Protein AF-A0A221NYG0-F1 (afdb_monomer_lite)

Structure (mmCIF, N/CA/C/O backbone):
data_AF-A0A221NYG0-F1
#
_entry.id   AF-A0A221NYG0-F1
#
loop_
_atom_site.group_PDB
_atom_site.id
_atom_site.type_symbol
_atom_site.label_atom_id
_atom_site.label_alt_id
_atom_site.label_comp_id
_atom_site.label_asym_id
_atom_site.label_entity_id
_atom_site.label_seq_id
_atom_site.pdbx_PDB_ins_code
_atom_site.Cartn_x
_atom_site.Cartn_y
_atom_site.Cartn_z
_atom_site.occupancy
_atom_site.B_iso_or_equiv
_atom_site.auth_seq_id
_atom_site.auth_comp_id
_atom_site.auth_asym_id
_atom_site.auth_atom_id
_atom_site.pdbx_PDB_model_num
ATOM 1 N N . MET A 1 1 ? -26.968 1.103 31.967 1.00 34.00 1 MET A N 1
ATOM 2 C CA . MET A 1 1 ? -27.820 0.974 30.768 1.00 34.00 1 MET A CA 1
ATOM 3 C C . MET A 1 1 ? -26.895 0.568 29.639 1.00 34.00 1 MET A C 1
ATOM 5 O O . MET A 1 1 ? -25.973 1.321 29.373 1.00 34.00 1 MET A O 1
ATOM 9 N N . ALA A 1 2 ? -27.042 -0.642 29.100 1.00 36.16 2 ALA A N 1
ATOM 10 C CA . ALA A 1 2 ? -26.252 -1.087 27.955 1.00 36.16 2 ALA A CA 1
ATOM 11 C C . ALA A 1 2 ? -26.932 -0.548 26.695 1.00 36.16 2 ALA A C 1
ATOM 13 O O . ALA A 1 2 ? -28.118 -0.799 26.488 1.00 36.16 2 ALA A O 1
ATOM 14 N N . VAL A 1 3 ? -26.212 0.251 25.920 1.00 44.44 3 VAL A N 1
ATOM 15 C CA . VAL A 1 3 ? -26.706 0.820 24.666 1.00 44.44 3 VAL A CA 1
ATOM 16 C C . VAL A 1 3 ? -26.252 -0.110 23.551 1.00 44.44 3 VAL A C 1
ATOM 18 O O . VAL A 1 3 ? -25.056 -0.317 23.384 1.00 44.44 3 VAL A O 1
ATOM 21 N N . HIS A 1 4 ? -27.198 -0.717 22.836 1.00 42.91 4 HIS A N 1
ATOM 22 C CA . HIS A 1 4 ? -26.892 -1.593 21.710 1.00 42.91 4 HIS A CA 1
ATOM 23 C C . HIS A 1 4 ? -26.696 -0.735 20.458 1.00 42.91 4 HIS A C 1
ATOM 25 O O . HIS A 1 4 ? -27.659 -0.181 19.934 1.00 42.91 4 HIS A O 1
ATOM 31 N N . CYS A 1 5 ? -25.459 -0.614 19.984 1.00 46.47 5 CYS A N 1
ATOM 32 C CA . CYS A 1 5 ? -25.176 -0.074 18.658 1.00 46.47 5 CYS A CA 1
ATOM 33 C C . CYS A 1 5 ? -25.155 -1.252 17.676 1.00 46.47 5 CYS A C 1
ATOM 35 O O . CYS A 1 5 ? -24.220 -2.046 17.701 1.00 46.47 5 CYS A O 1
ATOM 37 N N . GLY A 1 6 ? -26.205 -1.413 16.867 1.00 43.75 6 GLY A N 1
ATOM 38 C CA . GLY A 1 6 ? -26.234 -2.433 15.813 1.00 43.75 6 GLY A CA 1
ATOM 39 C C . GLY A 1 6 ? -27.633 -2.948 15.475 1.00 43.75 6 GLY A C 1
ATOM 40 O O . GLY A 1 6 ? -28.363 -3.359 16.373 1.00 43.75 6 GLY A O 1
ATOM 41 N N . GLU A 1 7 ? -27.928 -2.917 14.170 1.00 40.28 7 GLU A N 1
ATOM 42 C CA . GLU A 1 7 ? -29.160 -3.276 13.444 1.00 40.28 7 GLU A CA 1
ATOM 43 C C . GLU A 1 7 ? -30.462 -2.594 13.907 1.00 40.28 7 GLU A C 1
ATOM 45 O O . GLU A 1 7 ? -31.160 -3.053 14.806 1.00 40.28 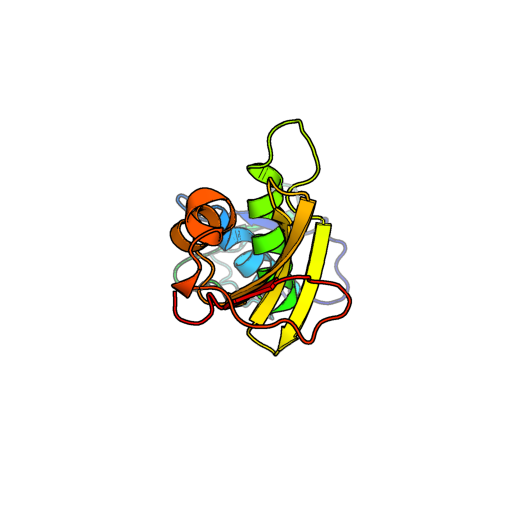7 GLU A O 1
ATOM 50 N N . GLY A 1 8 ? -30.836 -1.515 13.203 1.00 48.97 8 GLY A N 1
ATOM 51 C CA . GLY A 1 8 ? -32.200 -0.964 13.214 1.00 48.97 8 GLY A CA 1
ATOM 52 C C . GLY A 1 8 ? -32.352 0.482 13.691 1.00 48.97 8 GLY A C 1
ATOM 53 O O . GLY A 1 8 ? -33.446 1.025 13.586 1.00 48.97 8 GLY A O 1
ATOM 54 N N . THR A 1 9 ? -31.290 1.122 14.178 1.00 50.00 9 THR A N 1
ATOM 55 C CA . THR A 1 9 ? -31.301 2.545 14.555 1.00 50.00 9 THR A CA 1
ATOM 56 C C . THR A 1 9 ? -30.838 3.398 13.378 1.00 50.00 9 THR A C 1
ATOM 58 O O . THR A 1 9 ? -29.733 3.192 12.868 1.00 50.00 9 THR A O 1
ATOM 61 N N . GLU A 1 10 ? -31.669 4.341 12.929 1.00 48.31 10 GLU A N 1
ATOM 62 C CA . GLU A 1 10 ? -31.243 5.362 11.968 1.00 48.31 10 GLU A CA 1
ATOM 63 C C . GLU A 1 10 ? -30.048 6.125 12.568 1.00 48.31 10 GLU A C 1
ATOM 65 O O . GLU A 1 10 ? -30.015 6.394 13.767 1.00 48.31 10 GLU A O 1
ATOM 70 N N . GLY A 1 11 ? -29.032 6.456 11.763 1.00 51.22 11 GLY A N 1
ATOM 71 C CA . GLY A 1 11 ? -27.755 7.039 12.222 1.00 51.22 11 GLY A CA 1
ATOM 72 C C . GLY A 1 11 ? -27.836 8.431 12.877 1.00 51.22 11 GLY A C 1
ATOM 73 O O . GLY A 1 11 ? -26.823 9.116 12.961 1.00 51.22 11 GLY A O 1
ATOM 74 N N . ILE A 1 12 ? -29.026 8.859 13.300 1.00 55.62 12 ILE A N 1
ATOM 75 C CA . ILE A 1 12 ? -29.367 10.166 13.868 1.00 55.62 12 ILE A CA 1
ATOM 76 C C . ILE A 1 12 ? -29.441 10.099 15.412 1.00 55.62 12 ILE A C 1
ATOM 78 O O . ILE A 1 12 ? -29.401 11.133 16.072 1.00 55.62 12 ILE A O 1
ATOM 82 N N . ASP A 1 13 ? -29.470 8.901 16.008 1.00 64.31 13 ASP A N 1
ATOM 83 C CA . ASP A 1 13 ? -29.650 8.728 17.460 1.00 64.31 13 ASP A CA 1
ATOM 84 C C . ASP A 1 13 ? -28.350 8.859 18.285 1.00 64.31 13 ASP A 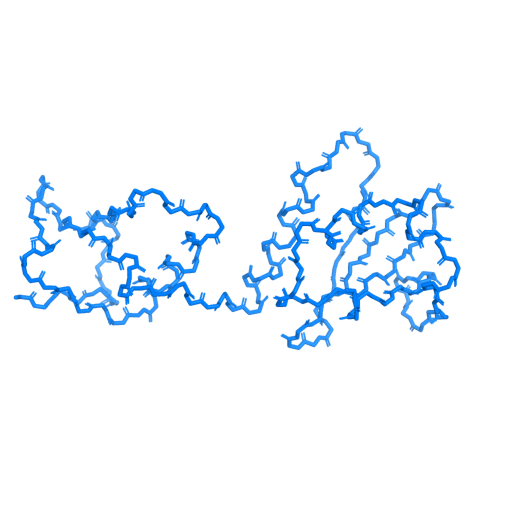C 1
ATOM 86 O O . ASP A 1 13 ? -28.403 8.978 19.514 1.00 64.31 13 ASP A O 1
ATOM 90 N N . PHE A 1 14 ? -27.175 8.847 17.638 1.00 66.38 14 PHE A N 1
ATOM 91 C CA . PHE A 1 14 ? -25.874 8.740 18.312 1.00 66.38 14 PHE A CA 1
ATOM 92 C C . PHE A 1 14 ? -24.863 9.799 17.867 1.00 66.38 14 PHE A C 1
ATOM 94 O O . PHE A 1 14 ? -24.637 10.015 16.678 1.00 66.38 14 PHE A O 1
ATOM 101 N N . LEU A 1 15 ? -24.182 10.398 18.847 1.00 70.00 15 LEU A N 1
ATOM 102 C CA . LEU A 1 15 ? -23.027 11.272 18.642 1.00 70.00 15 LEU A CA 1
ATOM 103 C C . LEU A 1 15 ? -21.790 10.622 19.270 1.00 70.00 15 LEU A C 1
ATOM 105 O O . LEU A 1 15 ? -21.754 10.413 20.482 1.00 70.00 15 LEU A O 1
ATOM 109 N N . TYR A 1 16 ? -20.766 10.341 18.463 1.00 74.38 16 TYR A N 1
ATOM 110 C CA . TYR A 1 16 ? -19.505 9.764 18.934 1.00 74.38 16 TYR A CA 1
ATOM 111 C C . TYR A 1 16 ? -18.423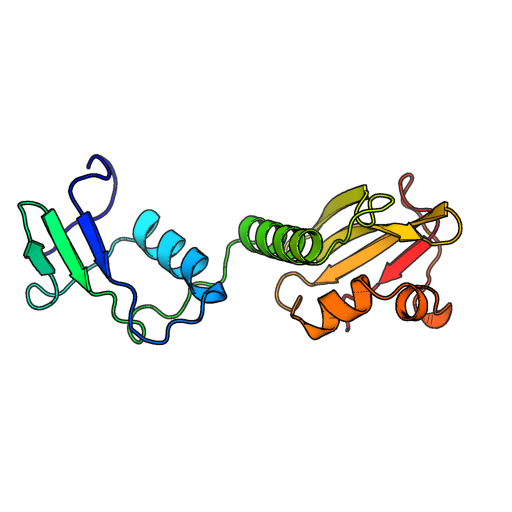 10.843 19.056 1.00 74.38 16 TYR A C 1
ATOM 113 O O . TYR A 1 16 ? -18.095 11.515 18.079 1.00 74.38 16 TYR A O 1
ATOM 121 N N . GLU A 1 17 ? -17.844 10.993 20.247 1.00 76.12 17 GLU A N 1
ATOM 122 C CA . GLU A 1 17 ? -16.686 11.864 20.480 1.00 76.12 17 GLU A CA 1
ATOM 123 C C . GLU A 1 17 ? -15.398 11.041 20.373 1.00 76.12 17 GLU A C 1
ATOM 125 O O . GLU A 1 17 ? -15.177 10.108 21.152 1.00 76.12 17 GLU A O 1
ATOM 130 N N . LEU A 1 18 ? -14.537 11.402 19.415 1.00 75.38 18 LEU A N 1
ATOM 131 C CA . LEU A 1 18 ? -13.190 10.845 19.300 1.00 75.38 18 LEU A CA 1
ATOM 132 C C . LEU A 1 18 ? -12.306 11.374 20.444 1.00 75.38 18 LEU A C 1
ATOM 134 O O . LEU A 1 18 ? -12.367 12.568 20.757 1.00 75.38 18 LEU A O 1
ATOM 138 N N . PRO A 1 19 ? -11.450 10.537 21.055 1.00 72.81 19 PRO A N 1
ATOM 139 C CA . PRO A 1 19 ? -10.558 10.985 22.110 1.00 72.81 19 PRO A CA 1
ATOM 140 C C . PRO A 1 19 ? -9.554 12.012 21.581 1.00 72.81 19 PRO A C 1
ATOM 142 O O . PRO A 1 19 ? -9.030 11.923 20.466 1.00 72.81 19 PRO A O 1
ATOM 145 N N . PHE A 1 20 ? -9.270 13.002 22.423 1.00 63.94 20 PHE A N 1
ATOM 146 C CA . PHE A 1 20 ? -8.312 14.055 22.118 1.00 63.94 20 PHE A CA 1
ATOM 147 C C . PHE A 1 20 ? -6.911 13.464 21.889 1.00 63.94 20 PHE A C 1
ATOM 149 O O . PHE A 1 20 ? -6.418 12.700 22.715 1.00 63.94 20 PHE A O 1
ATOM 156 N N . GLY A 1 21 ? -6.270 13.828 20.773 1.00 65.75 21 GLY A N 1
ATOM 157 C CA . GLY A 1 21 ? -4.950 13.308 20.392 1.00 65.75 21 GLY A CA 1
ATOM 158 C C . GLY A 1 21 ? -4.974 12.018 19.563 1.00 65.75 21 GLY A C 1
ATOM 159 O O . GLY A 1 21 ? -3.912 11.459 19.295 1.00 65.75 21 GLY A O 1
ATOM 160 N N . MET A 1 22 ? -6.151 11.550 19.128 1.00 68.00 22 MET A N 1
ATOM 161 C CA . MET A 1 22 ? -6.244 10.441 18.179 1.00 68.00 22 MET A CA 1
ATOM 162 C C . MET A 1 22 ? -5.537 10.777 16.861 1.00 68.00 22 MET A C 1
ATOM 164 O O . MET A 1 22 ? -5.768 11.823 16.253 1.00 68.00 22 MET A O 1
ATOM 168 N N . VAL A 1 23 ? -4.703 9.848 16.396 1.00 65.38 23 VAL A N 1
ATOM 169 C CA . VAL A 1 23 ? -4.063 9.934 15.081 1.00 65.38 23 VAL A CA 1
ATOM 170 C C . VAL A 1 23 ? -5.132 9.752 13.994 1.00 65.38 23 VAL A C 1
ATOM 172 O O . VAL A 1 23 ? -5.863 8.762 14.060 1.00 65.38 23 VAL A O 1
ATOM 175 N N . PRO A 1 24 ? -5.224 10.625 12.971 1.00 63.84 24 PRO A N 1
ATOM 176 C CA . PRO A 1 24 ? -6.251 10.522 11.927 1.00 63.84 24 PRO A CA 1
ATOM 177 C C . PRO A 1 24 ? -6.327 9.144 11.247 1.00 63.84 24 PRO A C 1
ATOM 179 O O . PRO A 1 24 ? -7.417 8.640 11.000 1.00 63.84 24 PRO A O 1
ATOM 182 N N . ALA A 1 25 ? -5.182 8.485 11.041 1.00 58.22 25 ALA A N 1
ATOM 183 C CA . ALA A 1 25 ? -5.098 7.138 10.469 1.00 58.22 25 ALA A CA 1
ATOM 184 C C . ALA A 1 25 ? -5.789 6.039 11.309 1.00 58.22 25 ALA A C 1
ATOM 186 O O . ALA A 1 25 ? -6.102 4.974 10.788 1.00 58.22 25 ALA A O 1
ATOM 187 N N . ALA A 1 26 ? -6.046 6.274 12.600 1.00 61.91 26 ALA A N 1
ATOM 188 C CA . ALA A 1 26 ? -6.733 5.320 13.473 1.00 61.91 26 ALA A CA 1
ATOM 189 C C . ALA A 1 26 ? -8.269 5.430 13.389 1.00 61.91 26 ALA A C 1
ATOM 191 O O . ALA A 1 26 ? -8.976 4.494 13.771 1.00 61.91 26 ALA A O 1
ATOM 192 N N . VAL A 1 27 ? -8.791 6.552 12.873 1.00 69.50 27 VAL A N 1
ATOM 193 C CA . VAL A 1 27 ? -10.233 6.853 12.819 1.00 69.50 27 VAL A CA 1
ATOM 194 C C . VAL A 1 27 ? -11.023 5.804 12.026 1.00 69.50 27 VAL A C 1
ATOM 196 O O . VAL A 1 27 ? -12.046 5.354 12.543 1.00 69.50 27 VAL A O 1
ATOM 199 N N . PRO A 1 28 ? -10.583 5.334 10.839 1.00 67.00 28 PRO A N 1
ATOM 200 C CA . PRO A 1 28 ? -11.331 4.319 10.096 1.00 67.00 28 PRO A CA 1
ATOM 201 C C . PRO A 1 28 ? -11.449 2.985 10.851 1.00 67.00 28 PRO A C 1
ATOM 203 O O . PRO A 1 28 ? -12.494 2.340 10.794 1.00 67.00 28 PRO A O 1
ATOM 206 N N . GLY A 1 29 ? -10.415 2.588 11.602 1.00 64.62 29 GLY A N 1
ATOM 207 C CA . GLY A 1 29 ? -10.431 1.361 12.408 1.00 64.62 29 GLY A CA 1
ATOM 208 C C . GLY A 1 29 ? -11.397 1.456 13.589 1.00 64.62 29 GLY A C 1
ATOM 209 O O . GLY A 1 29 ? -12.169 0.532 13.840 1.00 64.62 29 GLY A O 1
ATOM 210 N N . VAL A 1 30 ? -11.417 2.607 14.264 1.00 70.44 30 VAL A N 1
ATOM 211 C CA . VAL A 1 30 ? -12.380 2.895 15.337 1.00 70.44 30 VAL A CA 1
ATOM 212 C C . VAL A 1 30 ? -13.805 2.943 14.792 1.00 70.44 30 VAL A C 1
ATOM 214 O O . VAL A 1 30 ? -14.693 2.328 15.374 1.00 70.44 30 VAL A O 1
ATOM 217 N N . LEU A 1 31 ? -14.027 3.593 13.646 1.00 69.62 31 LEU A N 1
ATOM 218 C CA . LEU A 1 31 ? -15.332 3.623 12.986 1.00 69.62 31 LEU A CA 1
ATOM 219 C C . LEU A 1 31 ? -15.810 2.209 12.636 1.00 69.62 31 LEU A C 1
ATOM 221 O O . LEU A 1 31 ? -16.938 1.849 12.962 1.00 69.62 31 LEU A O 1
ATOM 225 N N . ALA A 1 32 ? -14.948 1.382 12.040 1.00 65.31 32 ALA A N 1
ATOM 226 C CA . ALA A 1 32 ? -15.271 -0.010 11.735 1.00 65.31 32 ALA A CA 1
ATOM 227 C C . ALA A 1 32 ? -15.641 -0.805 12.999 1.00 65.31 32 ALA A C 1
ATOM 229 O O . ALA A 1 32 ? -16.550 -1.630 12.961 1.00 65.31 32 ALA A O 1
ATOM 230 N N . GLN A 1 33 ? -14.981 -0.534 14.128 1.00 68.56 33 GLN A N 1
ATOM 231 C CA . GLN A 1 33 ? -15.275 -1.172 15.410 1.00 68.56 33 GLN A CA 1
ATOM 232 C C . GLN A 1 33 ? -16.601 -0.693 16.025 1.00 68.56 33 GLN A C 1
ATOM 234 O O . GLN A 1 33 ? -17.309 -1.495 16.634 1.00 68.56 33 GLN A O 1
ATOM 239 N N . VAL A 1 34 ? -16.958 0.585 15.862 1.00 71.38 34 VAL A N 1
ATOM 240 C CA . VAL A 1 34 ? -18.255 1.134 16.296 1.00 71.38 34 VAL A CA 1
ATOM 241 C C . VAL A 1 34 ? -19.401 0.573 15.452 1.00 71.38 34 VAL A C 1
ATOM 243 O O . VAL A 1 34 ? -20.438 0.218 15.999 1.00 71.38 34 VAL A O 1
ATOM 246 N N . VAL A 1 35 ? -19.214 0.479 14.133 1.00 66.69 35 VAL A N 1
ATOM 247 C CA . VAL A 1 35 ? -20.267 0.064 13.191 1.00 66.69 35 VAL A CA 1
ATOM 248 C C . VAL A 1 35 ? -20.491 -1.451 13.202 1.00 66.69 35 VAL A C 1
ATOM 250 O O . VAL A 1 35 ? -21.632 -1.894 13.119 1.00 66.69 35 VAL A O 1
ATOM 253 N N . ASN A 1 36 ? -19.424 -2.250 13.318 1.00 59.09 36 ASN A N 1
ATOM 254 C CA . ASN A 1 36 ? -19.505 -3.714 13.219 1.00 59.09 36 ASN A CA 1
ATOM 255 C C . ASN A 1 36 ? -19.437 -4.441 14.575 1.00 59.09 36 ASN A C 1
ATOM 257 O O . ASN A 1 36 ? -19.516 -5.669 14.612 1.00 59.09 36 ASN A O 1
ATOM 261 N N . GLY A 1 37 ? -19.223 -3.723 15.681 1.00 54.38 37 GLY A N 1
ATOM 262 C CA . GLY A 1 37 ? -18.979 -4.309 16.999 1.00 54.38 37 GLY A CA 1
ATOM 263 C C . GLY A 1 37 ? -20.110 -4.066 17.994 1.00 54.38 37 GLY A C 1
ATOM 264 O O . GLY A 1 37 ? -20.691 -2.988 18.048 1.00 54.38 37 GLY A O 1
ATOM 265 N N . LEU A 1 38 ? -20.367 -5.057 18.851 1.00 48.16 38 LEU A N 1
ATOM 266 C CA . LEU A 1 38 ? -21.252 -4.909 20.005 1.00 48.16 38 LEU A CA 1
ATOM 267 C C . LEU A 1 38 ? -20.531 -4.064 21.067 1.00 48.16 38 LEU A C 1
ATOM 269 O O . LEU A 1 38 ? -19.638 -4.554 21.759 1.00 48.16 38 LEU A O 1
ATOM 273 N N . GLN A 1 39 ? -20.875 -2.782 21.163 1.00 56.91 39 GLN A N 1
ATOM 274 C CA . GLN A 1 39 ? -20.204 -1.855 22.072 1.00 56.91 39 GLN A CA 1
ATOM 275 C C . GLN A 1 39 ? -20.935 -1.770 23.416 1.00 56.91 39 GLN A C 1
ATOM 277 O O . GLN A 1 39 ? -22.085 -1.345 23.494 1.00 56.91 39 GLN A O 1
ATOM 282 N N . LEU A 1 40 ? -20.265 -2.172 24.497 1.00 51.03 40 LEU A N 1
ATOM 283 C CA . LEU A 1 40 ? -20.778 -2.044 25.862 1.00 51.03 40 LEU A CA 1
ATOM 284 C C . LEU A 1 40 ? -20.173 -0.801 26.514 1.00 51.03 40 LEU A C 1
ATOM 286 O O . LEU A 1 40 ? -19.070 -0.849 27.052 1.00 51.03 40 LEU A O 1
ATOM 290 N N . TYR A 1 41 ? -20.914 0.304 26.492 1.00 56.94 41 TYR A N 1
ATOM 291 C CA . TYR A 1 41 ? -20.526 1.530 27.189 1.00 56.94 41 TYR A CA 1
ATOM 292 C C . TYR A 1 41 ? -21.064 1.547 28.620 1.00 56.94 41 TYR A C 1
ATOM 294 O O . TYR A 1 41 ? -22.204 1.142 28.884 1.00 56.94 41 TYR A O 1
ATOM 302 N N . SER A 1 42 ? -20.257 2.042 29.560 1.00 49.12 42 SER A N 1
ATOM 303 C CA . SER A 1 42 ? -20.746 2.311 30.911 1.00 49.12 42 SER A CA 1
ATOM 304 C C . SER A 1 42 ? -21.767 3.449 30.864 1.00 49.12 42 SER A C 1
ATOM 306 O O . SER A 1 42 ? -21.603 4.423 30.132 1.00 49.12 42 SER A O 1
ATOM 308 N N . SER A 1 43 ? -22.802 3.407 31.708 1.00 53.38 43 SER A N 1
ATOM 309 C CA . SER A 1 43 ? -23.778 4.507 31.804 1.00 53.38 43 SER A CA 1
ATOM 310 C C . SER A 1 43 ? -23.166 5.840 32.247 1.00 53.38 43 SER A C 1
ATOM 312 O O . SER A 1 43 ? -23.816 6.868 32.125 1.00 53.38 43 SER A O 1
ATOM 314 N N . SER A 1 44 ? -21.938 5.839 32.771 1.00 52.69 44 SER A N 1
ATOM 315 C CA . SER A 1 44 ? -21.173 7.056 33.067 1.00 52.69 44 SER A CA 1
ATOM 316 C C . SER A 1 44 ? -20.556 7.715 31.824 1.00 52.69 44 SER A C 1
ATOM 318 O O . SER A 1 44 ? -20.177 8.882 31.888 1.00 52.69 44 SER A O 1
ATOM 320 N N . GLU A 1 45 ? -20.429 6.974 30.721 1.00 54.97 45 GLU A N 1
ATOM 321 C CA . GLU A 1 45 ? -19.801 7.399 29.458 1.00 54.97 45 GLU A CA 1
ATOM 322 C C . GLU A 1 45 ? -20.838 7.801 28.395 1.00 54.97 45 GLU A C 1
ATOM 324 O O . GLU A 1 45 ? -20.482 8.423 27.395 1.00 54.97 45 GLU A O 1
ATOM 329 N N . VAL A 1 46 ? -22.118 7.496 28.641 1.00 59.19 46 VAL A N 1
ATOM 330 C CA . VAL A 1 46 ? -23.249 7.881 27.793 1.00 59.19 46 VAL A CA 1
ATOM 331 C C . VAL A 1 46 ? -23.980 9.058 28.432 1.00 59.19 46 VAL A C 1
ATOM 333 O O . VAL A 1 46 ? -24.538 8.936 29.523 1.00 59.19 46 VAL A O 1
ATOM 336 N N . LYS A 1 47 ? -23.996 10.205 27.754 1.00 64.12 47 LYS A N 1
ATOM 337 C CA . LYS A 1 47 ? -24.810 11.368 28.133 1.00 64.12 47 LYS A CA 1
ATOM 338 C C . LYS A 1 47 ? -25.881 11.606 27.087 1.00 64.12 47 LYS A C 1
ATOM 340 O O . LYS A 1 47 ? -25.661 11.350 25.915 1.00 64.12 47 LYS A O 1
ATOM 345 N N . GLU A 1 48 ? -27.024 12.130 27.491 1.00 60.78 48 GLU A N 1
ATOM 346 C CA . GLU A 1 48 ? -28.018 12.605 26.535 1.00 60.78 48 GLU A CA 1
ATOM 347 C C . GLU A 1 48 ? -27.739 14.080 26.235 1.00 60.78 48 GLU A C 1
ATOM 349 O O . GLU A 1 48 ? -27.672 14.909 27.146 1.00 60.78 48 GLU A O 1
ATOM 354 N N . VAL A 1 49 ? -27.511 14.405 24.964 1.00 64.81 49 VAL A N 1
ATOM 355 C CA . VAL A 1 49 ? -27.260 15.772 24.500 1.00 64.81 49 VAL A CA 1
ATOM 356 C C . VAL A 1 49 ? -28.202 16.031 23.337 1.00 64.81 49 VAL A C 1
ATOM 358 O O . VAL A 1 49 ? -28.104 15.380 22.305 1.00 64.81 49 VAL A O 1
ATOM 361 N N . MET A 1 50 ? -29.124 16.982 23.505 1.00 64.81 50 MET A N 1
ATOM 362 C CA . MET A 1 50 ? -30.101 17.356 22.471 1.00 64.81 50 MET A CA 1
ATOM 363 C C . MET A 1 50 ? -30.963 16.178 21.967 1.00 64.81 50 MET A C 1
ATOM 365 O O . MET A 1 50 ? -31.296 16.124 20.789 1.00 64.81 50 MET A O 1
ATOM 369 N N . GLY A 1 51 ? -31.316 15.234 22.848 1.00 65.88 51 GLY A N 1
ATOM 370 C CA . GLY A 1 51 ? -32.090 14.037 22.488 1.00 65.88 51 GLY A CA 1
ATOM 371 C C . GLY A 1 51 ? -31.283 12.938 21.786 1.00 65.88 51 GLY A C 1
ATOM 372 O O . GLY A 1 51 ? -31.862 11.933 21.395 1.00 65.88 51 GLY A O 1
ATOM 373 N N . MET A 1 52 ? -29.963 13.110 21.641 1.00 63.06 52 MET A N 1
ATOM 374 C CA . MET A 1 52 ? -29.047 12.101 21.102 1.00 63.06 52 MET A CA 1
ATOM 375 C C . MET A 1 52 ? -28.228 11.458 22.221 1.00 63.06 52 MET A C 1
ATOM 377 O O . MET A 1 52 ? -27.831 12.119 23.189 1.00 63.06 52 MET A O 1
ATOM 381 N N . HIS A 1 53 ? -27.902 10.180 22.061 1.00 70.38 53 HIS A N 1
ATOM 382 C CA . HIS A 1 53 ? -26.964 9.480 22.927 1.00 70.38 53 HIS A CA 1
ATOM 383 C C . HIS A 1 53 ? -25.526 9.863 22.550 1.00 70.38 53 HIS A C 1
ATOM 385 O O . HIS A 1 53 ? -24.976 9.425 21.541 1.00 70.38 53 HIS A O 1
ATOM 391 N N . HIS A 1 54 ? -24.912 10.702 23.377 1.00 71.62 54 HIS A N 1
ATOM 392 C CA . HIS A 1 54 ? -23.517 11.099 23.277 1.00 71.62 54 HIS A CA 1
ATOM 393 C C . HIS A 1 54 ? -22.620 10.061 23.952 1.00 71.62 54 HIS A C 1
ATOM 395 O O . HIS A 1 54 ? -22.732 9.834 25.159 1.00 71.62 54 HIS A O 1
ATOM 401 N N . VAL A 1 55 ? -21.722 9.463 23.176 1.00 72.62 55 VAL A N 1
ATOM 402 C CA . VAL A 1 55 ? -20.800 8.417 23.613 1.00 72.62 55 VAL A CA 1
ATOM 403 C C . VAL A 1 55 ? -19.372 8.918 23.457 1.00 72.62 55 VAL A C 1
ATOM 405 O O . VAL A 1 55 ? -18.914 9.194 22.346 1.00 72.62 55 VAL A O 1
ATOM 408 N N . ARG A 1 56 ? -18.648 9.005 24.576 1.00 69.88 56 ARG A N 1
ATOM 409 C CA . ARG A 1 56 ? -17.219 9.320 24.549 1.00 69.88 56 ARG A CA 1
ATOM 410 C C . ARG A 1 56 ? -16.416 8.046 24.344 1.00 69.88 56 ARG A C 1
ATOM 412 O O . ARG A 1 56 ? -16.468 7.149 25.183 1.00 69.88 56 ARG A O 1
ATOM 419 N N . LEU A 1 57 ? -15.682 7.969 23.238 1.00 71.88 57 LEU A N 1
ATOM 420 C CA . LEU A 1 57 ? -14.870 6.798 22.934 1.00 71.88 57 LEU A CA 1
ATOM 421 C C . LEU A 1 57 ? -13.600 6.812 23.790 1.00 71.88 57 LEU A C 1
ATOM 423 O O . LEU A 1 57 ? -12.858 7.795 23.823 1.00 71.88 57 LEU A O 1
ATOM 427 N N . ASP A 1 58 ? -13.359 5.706 24.486 1.00 67.94 58 ASP A N 1
ATOM 428 C CA . ASP A 1 58 ? -12.150 5.497 25.274 1.00 67.94 58 ASP A CA 1
ATOM 429 C C . ASP A 1 58 ? -11.101 4.788 24.409 1.00 67.94 58 ASP A C 1
ATOM 431 O O . ASP A 1 58 ? -11.205 3.591 24.129 1.00 67.94 58 ASP A O 1
ATOM 435 N N . GLY A 1 59 ? -10.094 5.547 23.972 1.00 61.12 59 GLY A N 1
ATOM 436 C CA . GLY A 1 59 ? -9.021 5.041 23.118 1.00 61.12 59 GLY A CA 1
ATOM 437 C C . GLY A 1 59 ? -8.172 3.938 23.761 1.00 61.12 59 GLY A C 1
ATOM 438 O O . GLY A 1 59 ? -7.585 3.147 23.030 1.00 61.12 59 GLY A O 1
ATOM 439 N N . GLU A 1 60 ? -8.125 3.829 25.097 1.00 62.22 60 GLU A N 1
ATOM 440 C CA . GLU A 1 60 ? -7.412 2.730 25.769 1.00 62.22 60 GLU A CA 1
ATOM 441 C C . GLU A 1 60 ? -8.213 1.420 25.743 1.00 62.22 60 GLU A C 1
ATOM 443 O O . GLU A 1 60 ? -7.634 0.334 25.698 1.00 62.22 60 GLU A O 1
ATOM 448 N N . LYS A 1 61 ? -9.550 1.506 25.740 1.00 62.06 61 LYS A N 1
ATOM 449 C CA . LYS A 1 61 ? -10.449 0.337 25.679 1.00 62.06 61 LYS A CA 1
ATOM 450 C C . LYS A 1 61 ? -10.798 -0.082 24.253 1.00 62.06 61 LYS A C 1
ATOM 452 O O . LYS A 1 61 ? -11.282 -1.194 24.047 1.00 62.06 61 LYS A O 1
ATOM 457 N N . MET A 1 62 ? -10.547 0.788 23.279 1.00 61.78 62 MET A N 1
ATOM 458 C CA . MET A 1 62 ? -10.702 0.522 21.852 1.00 61.78 62 MET A CA 1
ATOM 459 C C . MET A 1 62 ? -9.336 0.590 21.169 1.00 61.78 62 MET A C 1
ATOM 461 O O . MET A 1 62 ? -9.050 1.564 20.466 1.00 61.78 62 MET A O 1
ATOM 465 N N . PRO A 1 63 ? -8.470 -0.425 21.370 1.00 57.66 63 PRO A N 1
ATOM 466 C CA . PRO A 1 63 ? -7.268 -0.522 20.564 1.00 57.66 63 PRO A CA 1
ATOM 467 C C . PRO A 1 63 ? -7.700 -0.558 19.093 1.00 57.66 63 PRO A C 1
ATOM 469 O O . PRO A 1 63 ? -8.647 -1.282 18.769 1.00 57.66 63 PRO A O 1
ATOM 472 N N . PRO A 1 64 ? -7.054 0.223 18.209 1.00 57.69 64 PRO A N 1
AT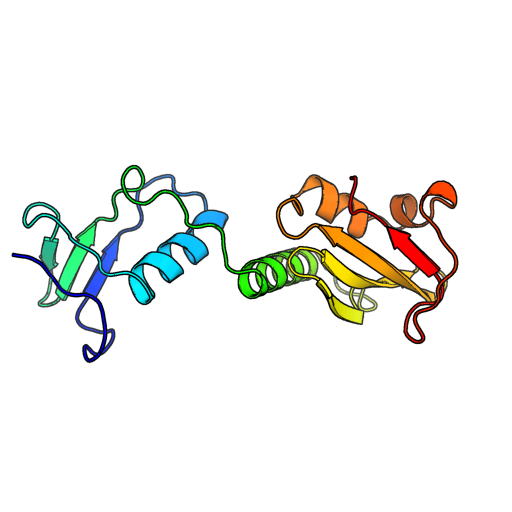OM 473 C CA . PRO A 1 64 ? -7.439 0.279 16.810 1.00 57.69 64 PRO A CA 1
ATOM 474 C C . PRO A 1 64 ? -7.438 -1.138 16.245 1.00 57.69 64 PRO A C 1
ATOM 476 O O . PRO A 1 64 ? -6.410 -1.820 16.231 1.00 57.69 64 PRO A O 1
ATOM 479 N N . VAL A 1 65 ? -8.615 -1.596 15.820 1.00 59.62 65 VAL A N 1
ATOM 480 C CA . VAL A 1 65 ? -8.732 -2.885 15.147 1.00 59.62 65 VAL A CA 1
ATOM 481 C C . VAL A 1 65 ? -7.941 -2.765 13.848 1.00 59.62 65 VAL A C 1
ATOM 483 O O . VAL A 1 65 ? -8.145 -1.789 13.116 1.00 59.62 65 VAL A O 1
ATOM 486 N N . PRO A 1 66 ? -7.034 -3.713 13.547 1.00 60.88 66 PRO A N 1
ATOM 487 C CA . PRO A 1 66 ? -6.374 -3.741 12.256 1.00 60.88 66 PRO A CA 1
ATOM 488 C C . PRO A 1 66 ? -7.439 -3.681 11.168 1.00 60.88 66 PRO A C 1
ATOM 490 O O . PRO A 1 66 ? -8.380 -4.476 11.171 1.00 60.88 66 PRO A O 1
ATOM 493 N N . LEU A 1 67 ? -7.308 -2.716 10.261 1.00 65.19 67 LEU A N 1
ATOM 494 C CA . LEU A 1 67 ? -8.227 -2.587 9.142 1.00 65.19 67 LEU A CA 1
ATOM 495 C C . LEU A 1 67 ? -8.315 -3.922 8.396 1.00 65.19 67 LEU A C 1
ATOM 497 O O . LEU A 1 67 ? -7.306 -4.614 8.234 1.00 65.19 67 LEU A O 1
ATOM 501 N N . GLY A 1 68 ? -9.515 -4.268 7.924 1.00 70.88 68 GLY A N 1
ATOM 502 C CA . GLY A 1 68 ? -9.666 -5.355 6.960 1.00 70.88 68 GLY A CA 1
ATOM 503 C C . GLY A 1 68 ? -8.781 -5.098 5.736 1.00 70.88 68 GLY A C 1
ATOM 504 O O . GLY A 1 68 ? -8.458 -3.953 5.429 1.00 70.88 68 GLY A O 1
ATOM 505 N N . GLN A 1 69 ? -8.378 -6.155 5.035 1.00 73.81 69 GLN A N 1
ATOM 506 C CA . GLN A 1 69 ? -7.416 -6.074 3.922 1.00 73.81 69 GLN A CA 1
ATOM 507 C C . GLN A 1 69 ? -7.840 -5.063 2.849 1.00 73.81 69 GLN A C 1
ATOM 509 O O . GLN A 1 69 ? -7.024 -4.285 2.367 1.00 73.81 69 GLN A O 1
ATOM 514 N N . GLU A 1 70 ? -9.134 -5.024 2.536 1.00 76.94 70 GLU A N 1
ATOM 515 C CA . GLU A 1 70 ? -9.726 -4.071 1.596 1.00 76.94 70 GLU A CA 1
ATOM 516 C C . GLU A 1 70 ? -9.597 -2.626 2.092 1.00 76.94 70 GLU A C 1
ATOM 518 O O . GLU A 1 70 ? -9.213 -1.743 1.333 1.00 76.94 70 GLU A O 1
ATOM 523 N N . ALA A 1 71 ? -9.835 -2.382 3.382 1.00 77.88 71 ALA A N 1
ATOM 524 C CA . ALA A 1 71 ? -9.687 -1.058 3.976 1.00 77.88 71 ALA A CA 1
ATOM 525 C C . ALA A 1 71 ? -8.213 -0.618 4.056 1.00 77.88 71 ALA A C 1
ATOM 527 O O . ALA A 1 71 ? -7.923 0.558 3.852 1.00 77.88 71 ALA A O 1
ATOM 528 N N . GLN A 1 72 ? -7.276 -1.548 4.280 1.00 81.44 72 GLN A N 1
ATOM 529 C CA . GLN A 1 72 ? -5.839 -1.262 4.173 1.00 81.44 72 GLN A CA 1
ATOM 530 C C . GLN A 1 72 ? -5.454 -0.891 2.739 1.00 81.44 72 GLN A C 1
ATOM 532 O O . GLN A 1 72 ? -4.747 0.090 2.534 1.00 81.44 72 GLN A O 1
ATOM 537 N N . ALA A 1 73 ? -5.943 -1.637 1.744 1.00 85.19 73 ALA A N 1
ATOM 538 C CA . ALA A 1 73 ? -5.684 -1.338 0.340 1.00 85.19 73 ALA A CA 1
ATOM 539 C C . ALA A 1 73 ? -6.243 0.035 -0.055 1.00 85.19 73 ALA A C 1
ATOM 541 O O . ALA A 1 73 ? -5.534 0.824 -0.672 1.00 85.19 73 ALA A O 1
ATOM 542 N N . VAL A 1 74 ? -7.474 0.359 0.355 1.00 84.06 74 VAL A N 1
ATOM 543 C CA . VAL A 1 74 ? -8.076 1.682 0.124 1.00 84.06 74 VAL A CA 1
ATOM 544 C C . VAL A 1 74 ? -7.238 2.790 0.757 1.00 84.06 74 VAL A C 1
ATOM 546 O O . VAL A 1 74 ? -7.006 3.806 0.110 1.00 84.06 74 VAL A O 1
ATOM 549 N N . GLU A 1 75 ? -6.749 2.599 1.982 1.00 83.31 75 GLU A N 1
ATOM 550 C CA . GLU A 1 75 ? -5.917 3.600 2.653 1.00 83.31 75 GLU A CA 1
ATOM 551 C C . GLU A 1 75 ? -4.579 3.815 1.931 1.00 83.31 75 GLU A C 1
ATOM 553 O O . GLU A 1 75 ? -4.186 4.958 1.708 1.00 83.31 75 GLU A O 1
ATOM 558 N N . VAL A 1 76 ? -3.919 2.741 1.484 1.00 86.50 76 VAL A N 1
ATOM 559 C CA . VAL A 1 76 ? -2.697 2.827 0.665 1.00 86.50 76 VAL A CA 1
ATOM 560 C C . VAL A 1 76 ? -2.958 3.593 -0.634 1.00 86.50 76 VAL A C 1
ATOM 562 O O . VAL A 1 76 ? -2.214 4.513 -0.971 1.00 86.50 76 VAL A O 1
ATOM 565 N N . LEU A 1 77 ? -4.033 3.256 -1.351 1.00 87.25 77 LEU A N 1
ATOM 566 C CA . LEU A 1 77 ? -4.399 3.917 -2.607 1.00 87.25 77 LEU A CA 1
ATOM 567 C C . LEU A 1 77 ? -4.748 5.396 -2.393 1.00 87.25 77 LEU A C 1
ATOM 569 O O . LEU A 1 77 ? -4.327 6.242 -3.181 1.00 87.25 77 LEU A O 1
ATOM 573 N N . ARG A 1 78 ? -5.467 5.722 -1.311 1.00 84.19 78 ARG A N 1
ATOM 574 C CA . ARG A 1 78 ? -5.786 7.103 -0.920 1.00 84.19 78 ARG A CA 1
ATOM 575 C C . ARG A 1 78 ? -4.510 7.901 -0.673 1.00 84.19 78 ARG A C 1
ATOM 577 O O . ARG A 1 78 ? -4.359 8.983 -1.228 1.00 84.19 78 ARG A O 1
ATOM 584 N N . GLN A 1 79 ? -3.582 7.359 0.112 1.00 84.50 79 GLN A N 1
ATOM 585 C CA . GLN A 1 79 ? -2.323 8.034 0.432 1.00 84.50 79 GLN A CA 1
ATOM 586 C C . GLN A 1 79 ? -1.447 8.251 -0.809 1.00 84.50 79 GLN A C 1
ATOM 588 O O . GLN A 1 79 ? -0.819 9.299 -0.938 1.00 84.50 79 GLN A O 1
ATOM 593 N N . LEU A 1 80 ? -1.438 7.306 -1.755 1.00 82.75 80 LEU A N 1
ATOM 594 C CA . LEU A 1 80 ? -0.750 7.488 -3.036 1.00 82.75 80 LEU A CA 1
ATOM 595 C C . LEU A 1 80 ? -1.402 8.577 -3.897 1.00 82.75 80 LEU A C 1
ATOM 597 O O . LEU A 1 80 ? -0.687 9.347 -4.535 1.00 82.75 80 LEU A O 1
ATOM 601 N N . ALA A 1 81 ? -2.736 8.658 -3.898 1.00 78.62 81 ALA A N 1
ATOM 602 C CA . ALA A 1 81 ? -3.481 9.662 -4.653 1.00 78.62 81 ALA A CA 1
ATOM 603 C C . ALA A 1 81 ? -3.334 11.082 -4.077 1.00 78.62 81 ALA A C 1
ATOM 605 O O . ALA A 1 81 ? -3.309 12.042 -4.837 1.00 78.62 81 ALA A O 1
ATOM 606 N N . GLU A 1 82 ? -3.211 11.231 -2.756 1.00 73.44 82 GLU A N 1
ATOM 607 C CA . GLU A 1 82 ? -3.091 12.544 -2.096 1.00 73.44 82 GLU A CA 1
ATOM 608 C C . GLU A 1 82 ? -1.778 13.273 -2.375 1.00 73.44 82 GLU A C 1
ATOM 610 O O . GLU A 1 82 ? -1.707 14.493 -2.251 1.00 73.44 82 GLU A O 1
ATOM 615 N N . VAL A 1 83 ? -0.734 12.532 -2.729 1.00 65.69 83 VAL A N 1
ATOM 616 C CA . VAL A 1 83 ? 0.610 13.073 -2.971 1.00 65.69 83 VAL A CA 1
ATOM 617 C C . VAL A 1 83 ? 0.853 13.312 -4.466 1.00 65.69 83 VAL A C 1
ATOM 619 O O . VAL A 1 83 ? 1.885 13.855 -4.854 1.00 65.69 83 VAL A O 1
ATOM 622 N N . TYR A 1 84 ? -0.088 12.917 -5.322 1.00 64.31 84 TYR A N 1
ATOM 623 C CA . TYR A 1 84 ? 0.036 13.080 -6.759 1.00 64.31 84 TYR A CA 1
ATOM 624 C C . TYR A 1 84 ? -0.186 14.546 -7.174 1.00 64.31 84 TYR A C 1
ATOM 626 O O . TYR A 1 84 ? -1.262 15.102 -6.959 1.00 64.31 84 TYR A O 1
ATOM 634 N N . ASP A 1 85 ? 0.841 15.159 -7.768 1.00 60.75 85 ASP A N 1
ATOM 635 C CA . ASP A 1 85 ? 0.794 16.510 -8.345 1.00 60.75 85 ASP A CA 1
ATOM 636 C C . ASP A 1 85 ? 0.354 16.458 -9.822 1.00 60.75 85 ASP A C 1
ATOM 638 O O . ASP A 1 85 ? 0.502 15.432 -10.491 1.00 60.75 85 ASP A O 1
ATOM 642 N N . GLU A 1 86 ? -0.219 17.548 -10.336 1.00 54.78 86 GLU A N 1
ATOM 643 C CA . GLU A 1 86 ? -0.849 17.607 -11.663 1.00 54.78 86 GLU A CA 1
ATOM 644 C C . GLU A 1 86 ? 0.136 17.210 -12.796 1.00 54.78 86 GLU A C 1
ATOM 646 O O . GLU A 1 86 ? 1.117 17.901 -13.069 1.00 54.78 86 GLU A O 1
ATOM 651 N N . GLY A 1 87 ? -0.136 16.084 -13.481 1.00 65.31 87 GLY A N 1
ATOM 652 C CA . GLY A 1 87 ? 0.728 15.478 -14.514 1.00 65.31 87 GLY A CA 1
ATOM 653 C C . GLY A 1 87 ? 0.123 14.241 -15.215 1.00 65.31 87 GLY A C 1
ATOM 654 O O . GLY A 1 87 ? -1.103 14.092 -15.251 1.00 65.31 87 GLY A O 1
ATOM 655 N N . GLU A 1 88 ? 0.962 13.335 -15.752 1.00 61.88 88 GLU A N 1
ATOM 656 C CA . GLU A 1 88 ? 0.547 11.994 -16.234 1.00 61.88 88 GLU A CA 1
ATOM 657 C C . GLU A 1 88 ? 0.319 11.012 -15.070 1.00 61.88 88 GLU A C 1
ATOM 659 O O . GLU A 1 88 ? 1.190 10.918 -14.201 1.00 61.88 88 GLU A O 1
ATOM 664 N N . PRO A 1 89 ? -0.809 10.267 -15.044 1.00 67.06 89 PRO A N 1
ATOM 665 C CA . PRO A 1 89 ? -1.225 9.488 -13.879 1.00 67.06 89 PRO A CA 1
ATOM 666 C C . PRO A 1 89 ? -0.133 8.507 -13.450 1.00 67.06 89 PRO A C 1
ATOM 668 O O . PRO A 1 89 ? 0.162 7.541 -14.150 1.00 67.06 89 PRO A O 1
ATOM 671 N N . PHE A 1 90 ? 0.447 8.765 -12.275 1.00 83.62 90 PHE A N 1
ATOM 672 C CA . PHE A 1 90 ? 1.487 7.932 -11.672 1.00 83.62 90 PHE A CA 1
ATOM 673 C C . PHE A 1 90 ? 0.960 6.519 -11.408 1.00 83.62 90 PHE A C 1
ATOM 675 O O . PHE A 1 90 ? 1.592 5.537 -11.784 1.00 83.62 90 PHE A O 1
ATOM 682 N N . LEU A 1 91 ? -0.221 6.426 -10.793 1.00 87.94 91 LEU A N 1
ATOM 683 C CA . LEU A 1 91 ? -0.897 5.169 -10.501 1.00 87.94 91 LEU A CA 1
ATOM 684 C C . LEU A 1 91 ? -1.905 4.856 -11.614 1.00 87.94 91 LEU A C 1
ATOM 686 O O . LEU A 1 91 ? -2.902 5.558 -11.773 1.00 87.94 91 LEU A O 1
ATOM 690 N N . LEU A 1 92 ? -1.655 3.780 -12.356 1.00 89.06 92 LEU A N 1
ATOM 691 C CA . LEU A 1 92 ? -2.489 3.311 -13.466 1.00 89.06 92 LEU A CA 1
ATOM 692 C C . LEU A 1 92 ? -3.567 2.321 -13.008 1.00 89.06 92 LEU A C 1
ATOM 694 O O . LEU A 1 92 ? -4.626 2.213 -13.624 1.00 89.06 92 LEU A O 1
ATOM 698 N N . GLY A 1 93 ? -3.308 1.591 -11.924 1.00 90.94 93 GLY A N 1
ATOM 699 C CA . GLY A 1 93 ? -4.237 0.610 -11.377 1.00 90.94 93 GLY A CA 1
ATOM 700 C C . GLY A 1 93 ? -3.633 -0.199 -10.237 1.00 90.94 93 GLY A C 1
ATOM 701 O O . GLY A 1 93 ? -2.510 0.052 -9.800 1.00 90.94 93 GLY A O 1
ATOM 702 N N . PHE A 1 94 ? -4.373 -1.198 -9.762 1.00 93.94 94 PHE A N 1
ATOM 703 C CA . PHE A 1 94 ? -3.911 -2.103 -8.715 1.00 93.94 94 PHE A CA 1
ATOM 704 C C . PHE A 1 94 ? -4.537 -3.496 -8.839 1.00 93.94 94 PHE A C 1
ATOM 706 O O . PHE A 1 94 ? -5.599 -3.664 -9.437 1.00 93.94 94 PHE A O 1
ATOM 713 N N . LEU A 1 95 ? -3.889 -4.492 -8.236 1.00 92.69 95 LEU A N 1
ATOM 714 C CA . LEU A 1 95 ? -4.365 -5.869 -8.145 1.00 92.69 95 LEU A CA 1
ATOM 715 C C . LEU A 1 95 ? -4.120 -6.421 -6.737 1.00 92.69 95 LEU A C 1
ATOM 717 O O . LEU A 1 95 ? -2.990 -6.466 -6.251 1.00 92.69 95 LEU A O 1
ATOM 721 N N . MET A 1 96 ? -5.180 -6.905 -6.091 1.00 91.19 96 MET A N 1
ATOM 722 C CA . MET A 1 96 ? -5.067 -7.679 -4.853 1.00 91.19 96 MET A CA 1
ATOM 723 C C . MET A 1 96 ? -4.492 -9.062 -5.177 1.00 91.19 96 MET A C 1
ATOM 725 O O . MET A 1 96 ? -5.185 -9.910 -5.737 1.00 91.19 96 MET A O 1
ATOM 729 N N . ARG A 1 97 ? -3.215 -9.295 -4.850 1.00 86.62 97 ARG A N 1
ATOM 730 C CA . ARG A 1 97 ? -2.521 -10.555 -5.169 1.00 86.62 97 ARG A CA 1
ATOM 731 C C . ARG A 1 97 ? -2.735 -11.644 -4.130 1.00 86.62 97 ARG A C 1
ATOM 733 O O . ARG A 1 97 ? -2.776 -12.825 -4.465 1.00 86.62 97 ARG A O 1
ATOM 740 N N . SER A 1 98 ? -2.790 -11.258 -2.863 1.00 82.12 98 SER A N 1
ATOM 741 C CA . SER A 1 98 ? -2.965 -12.167 -1.735 1.00 82.12 98 SER A CA 1
ATOM 742 C C . SER A 1 98 ? -3.592 -11.419 -0.560 1.00 82.12 98 SER A C 1
ATOM 744 O O . SER A 1 98 ? -3.789 -10.206 -0.616 1.00 82.12 98 SER A O 1
ATOM 746 N N . ALA A 1 99 ? -3.833 -12.138 0.535 1.00 74.62 99 ALA A N 1
ATOM 747 C CA . ALA A 1 99 ? -4.337 -11.579 1.785 1.00 74.62 99 ALA A CA 1
ATOM 748 C C . ALA A 1 99 ? -3.479 -10.436 2.374 1.00 74.62 99 ALA A C 1
ATOM 750 O O . ALA A 1 99 ? -3.937 -9.711 3.252 1.00 74.62 99 ALA A O 1
ATOM 751 N N . SER A 1 100 ? -2.228 -10.275 1.938 1.00 85.12 100 SER A N 1
ATOM 752 C CA . SER A 1 100 ? -1.298 -9.295 2.507 1.00 85.12 100 SER A CA 1
ATOM 753 C C . SER A 1 100 ? -0.486 -8.530 1.467 1.00 85.12 100 SER A C 1
ATOM 755 O O . SER A 1 100 ? 0.420 -7.795 1.852 1.00 85.12 100 SER A O 1
ATOM 757 N N . THR A 1 101 ? -0.771 -8.699 0.175 1.00 91.62 101 THR A N 1
ATOM 758 C CA . THR A 1 101 ? 0.038 -8.124 -0.906 1.00 91.62 101 THR A CA 1
ATOM 759 C C . THR A 1 101 ? -0.847 -7.433 -1.931 1.00 91.62 101 THR A C 1
ATOM 761 O O . THR A 1 101 ? -1.733 -8.056 -2.522 1.00 91.62 101 THR A O 1
ATOM 764 N N . LEU A 1 102 ? -0.551 -6.159 -2.167 1.00 94.12 102 LEU A N 1
ATOM 765 C CA . LEU A 1 102 ? -1.161 -5.331 -3.197 1.00 94.12 102 LEU A CA 1
ATOM 766 C C . LEU A 1 102 ? -0.129 -5.094 -4.299 1.00 94.12 102 LEU A C 1
ATOM 768 O O . LEU A 1 102 ? 0.979 -4.657 -4.008 1.00 94.12 102 LEU A O 1
ATOM 772 N N . ARG A 1 103 ? -0.484 -5.376 -5.551 1.00 95.19 103 ARG A N 1
ATOM 773 C CA . ARG A 1 103 ? 0.290 -4.941 -6.714 1.00 95.19 103 ARG A CA 1
ATOM 774 C C . ARG A 1 103 ? -0.222 -3.585 -7.162 1.00 95.19 103 ARG A C 1
ATOM 776 O O . ARG A 1 103 ? -1.423 -3.430 -7.366 1.00 95.19 103 ARG A O 1
ATOM 783 N N . LEU A 1 104 ? 0.677 -2.632 -7.333 1.00 94.25 104 LEU A N 1
ATOM 784 C CA . LEU A 1 104 ? 0.413 -1.309 -7.882 1.00 94.25 104 LEU A CA 1
ATOM 785 C C . LEU A 1 104 ? 0.972 -1.263 -9.301 1.00 94.25 104 LEU A C 1
ATOM 787 O O . LEU A 1 104 ? 2.122 -1.636 -9.511 1.00 94.25 104 LEU A O 1
ATOM 791 N N . TYR A 1 105 ? 0.174 -0.816 -10.263 1.00 93.50 105 TYR A N 1
ATOM 792 C CA . TYR A 1 105 ? 0.636 -0.570 -11.626 1.00 93.50 105 TYR A CA 1
ATOM 793 C C . TYR A 1 105 ? 0.987 0.902 -11.749 1.00 93.50 105 TYR A C 1
ATOM 795 O O . TYR A 1 105 ? 0.115 1.761 -11.603 1.00 93.50 105 TYR A O 1
ATOM 803 N N . ILE A 1 106 ? 2.265 1.183 -11.965 1.00 91.44 106 ILE A N 1
ATOM 804 C CA . ILE A 1 106 ? 2.827 2.528 -11.928 1.00 91.44 106 ILE A CA 1
ATOM 805 C C . ILE A 1 106 ? 3.473 2.841 -13.270 1.00 91.44 106 ILE A C 1
ATOM 807 O O . ILE A 1 106 ? 4.144 1.991 -13.852 1.00 91.44 106 ILE A O 1
ATOM 811 N N . ASN A 1 107 ? 3.263 4.060 -13.756 1.00 88.44 107 ASN A N 1
ATOM 812 C CA . ASN A 1 107 ? 3.900 4.530 -14.978 1.00 88.44 107 ASN A CA 1
ATOM 813 C C . ASN A 1 107 ? 5.366 4.890 -14.698 1.00 88.44 107 ASN A C 1
ATOM 815 O O . ASN A 1 107 ? 5.650 5.691 -13.801 1.00 88.44 107 ASN A O 1
ATOM 819 N N . SER A 1 108 ? 6.296 4.315 -15.459 1.00 84.44 108 SER A N 1
ATOM 820 C CA . SER A 1 108 ? 7.699 4.714 -15.414 1.00 84.44 108 SER A CA 1
ATOM 821 C C . SER A 1 108 ? 7.924 6.007 -16.211 1.00 84.44 108 SER A C 1
ATOM 823 O O . SER A 1 108 ? 7.166 6.313 -17.138 1.00 84.44 108 SER A O 1
ATOM 825 N N . PRO A 1 109 ? 9.001 6.764 -15.930 1.00 78.94 109 PRO A N 1
ATOM 826 C CA . PRO A 1 109 ? 9.393 7.898 -16.770 1.00 78.94 109 PRO A CA 1
ATOM 827 C C . PRO A 1 109 ? 9.656 7.516 -18.238 1.00 78.94 109 PRO A C 1
ATOM 829 O O . PRO A 1 109 ? 9.556 8.366 -19.123 1.00 78.94 109 PRO A O 1
ATOM 832 N N . GLU A 1 110 ? 9.982 6.246 -18.500 1.00 80.25 110 GLU A N 1
ATOM 833 C CA . GLU A 1 110 ? 10.276 5.705 -19.831 1.00 80.25 110 GLU A CA 1
ATOM 834 C C . GLU A 1 110 ? 9.037 5.136 -20.548 1.00 80.25 110 GLU A C 1
ATOM 836 O O . GLU A 1 110 ? 9.156 4.629 -21.662 1.00 80.25 110 GLU A O 1
ATOM 841 N N . ARG A 1 111 ? 7.837 5.299 -19.965 1.00 77.12 111 ARG A N 1
ATOM 842 C CA . ARG A 1 111 ? 6.548 4.782 -20.473 1.00 77.12 111 ARG A CA 1
ATOM 843 C C . ARG A 1 111 ? 6.430 3.258 -20.471 1.00 77.12 111 ARG A C 1
ATOM 845 O O . ARG A 1 111 ? 5.667 2.697 -21.256 1.00 77.12 111 ARG A O 1
ATOM 852 N N . GLU A 1 112 ? 7.163 2.610 -19.580 1.00 86.62 112 GLU A N 1
ATOM 853 C CA . GLU A 1 112 ? 6.937 1.217 -19.205 1.00 86.62 112 GLU A CA 1
ATOM 854 C C . GLU A 1 112 ? 5.978 1.162 -18.013 1.00 86.62 112 GLU A C 1
ATOM 856 O O . GLU A 1 112 ? 5.933 2.077 -17.186 1.00 86.62 112 GLU A O 1
ATOM 861 N N . VAL A 1 113 ? 5.223 0.076 -17.889 1.00 91.81 113 VAL A N 1
ATOM 862 C CA . VAL A 1 113 ? 4.379 -0.168 -16.722 1.00 91.81 113 VAL A CA 1
ATOM 863 C C . VAL A 1 113 ? 5.131 -1.032 -15.719 1.00 91.81 113 VAL A C 1
ATOM 865 O O . VAL A 1 113 ? 5.446 -2.195 -15.976 1.00 91.81 113 VAL A O 1
ATOM 868 N N . TRP A 1 114 ? 5.379 -0.481 -14.536 1.00 93.88 114 TRP A N 1
ATOM 869 C CA . TRP A 1 114 ? 5.975 -1.202 -13.419 1.00 93.88 114 TRP A CA 1
ATOM 870 C C . TRP A 1 114 ? 4.890 -1.786 -12.513 1.00 93.88 114 TRP A C 1
ATOM 872 O O . TRP A 1 114 ? 4.042 -1.065 -11.989 1.00 93.88 114 TRP A O 1
ATOM 882 N N . GLY A 1 115 ? 4.928 -3.101 -12.301 1.00 95.25 115 GLY A N 1
ATOM 883 C CA . GLY A 1 115 ? 4.103 -3.802 -11.321 1.00 95.25 115 GLY A CA 1
ATOM 884 C C . GLY A 1 115 ? 4.829 -3.907 -9.983 1.00 95.25 115 GLY A C 1
ATOM 885 O O . GLY A 1 115 ? 5.693 -4.766 -9.814 1.00 95.25 115 GLY A O 1
ATOM 886 N N . VAL A 1 116 ? 4.474 -3.055 -9.025 1.00 95.12 116 VAL A N 1
ATOM 887 C CA . VAL A 1 116 ? 5.131 -2.947 -7.716 1.00 95.12 116 VAL A CA 1
ATOM 888 C C . VAL A 1 116 ? 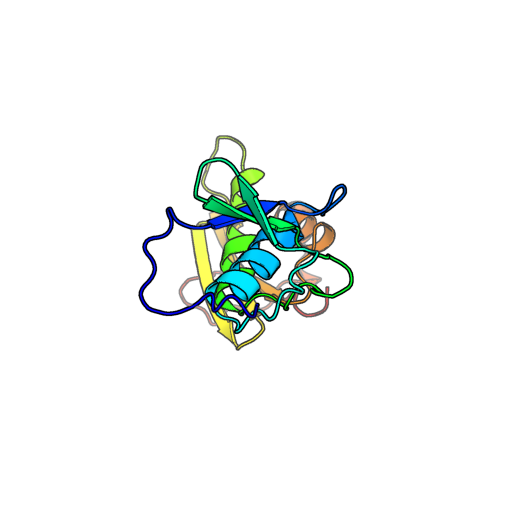4.318 -3.675 -6.648 1.00 95.12 116 VAL A C 1
ATOM 890 O O . VAL A 1 116 ? 3.207 -3.266 -6.321 1.00 95.12 116 VAL A O 1
ATOM 893 N N . ASP A 1 117 ? 4.862 -4.750 -6.084 1.00 94.56 117 ASP A N 1
ATOM 894 C CA . ASP A 1 117 ? 4.221 -5.508 -5.007 1.00 94.56 117 ASP A CA 1
ATOM 895 C C . ASP A 1 117 ? 4.566 -4.906 -3.638 1.00 94.56 117 ASP A C 1
ATOM 897 O O . ASP A 1 117 ? 5.732 -4.876 -3.247 1.00 94.56 117 ASP A O 1
ATOM 901 N N . VAL A 1 118 ? 3.550 -4.472 -2.886 1.00 93.88 118 VAL A N 1
ATOM 902 C CA . VAL A 1 118 ? 3.690 -3.899 -1.539 1.00 93.88 118 VAL A CA 1
ATOM 903 C C . VAL A 1 118 ? 2.953 -4.728 -0.473 1.00 93.88 118 VAL A C 1
ATOM 905 O O . VAL A 1 118 ? 1.861 -5.253 -0.729 1.00 93.88 118 VAL A O 1
ATOM 908 N N . PRO A 1 119 ? 3.515 -4.868 0.743 1.00 92.00 119 PRO A N 1
ATOM 909 C CA . PRO A 1 119 ? 2.885 -5.567 1.855 1.00 92.00 119 PRO A CA 1
ATOM 910 C C . PRO A 1 119 ? 1.868 -4.664 2.571 1.00 92.00 119 PRO A C 1
ATOM 912 O O . PRO A 1 119 ? 2.256 -3.720 3.260 1.00 92.00 119 PRO A O 1
ATOM 915 N N . LEU A 1 120 ? 0.570 -4.972 2.493 1.00 84.62 120 LEU A N 1
ATOM 916 C CA . LEU A 1 120 ? -0.499 -4.154 3.099 1.00 84.62 120 LEU A CA 1
ATOM 917 C C . LEU A 1 120 ? -0.280 -3.852 4.599 1.00 84.62 120 LEU A C 1
ATOM 919 O O . LEU A 1 120 ? -0.322 -2.678 4.966 1.00 84.62 120 LEU A O 1
ATOM 923 N N . PRO A 1 121 ? 0.068 -4.829 5.467 1.00 77.81 121 PRO A N 1
ATOM 924 C CA . PRO A 1 121 ? 0.232 -4.562 6.900 1.00 77.81 121 PRO A CA 1
ATOM 925 C C . PRO A 1 121 ? 1.444 -3.685 7.242 1.00 77.81 121 PRO A C 1
ATOM 927 O O . PRO A 1 121 ? 1.549 -3.201 8.367 1.00 77.81 121 PRO A O 1
ATOM 930 N N . ARG A 1 122 ? 2.392 -3.533 6.307 1.00 79.81 122 ARG A N 1
ATOM 931 C CA . ARG A 1 122 ? 3.656 -2.803 6.498 1.00 79.81 122 ARG A CA 1
ATOM 932 C C . ARG A 1 122 ? 3.807 -1.609 5.556 1.00 79.81 122 ARG A C 1
ATOM 934 O O . ARG A 1 122 ? 4.865 -0.984 5.544 1.00 79.81 122 ARG A O 1
ATOM 941 N N . THR A 1 123 ? 2.773 -1.266 4.786 1.00 83.06 123 THR A N 1
ATOM 942 C CA . THR A 1 123 ? 2.822 -0.119 3.873 1.00 83.06 123 THR A CA 1
ATOM 943 C C . THR A 1 123 ? 2.688 1.173 4.672 1.00 83.06 123 THR A C 1
ATOM 945 O O . THR A 1 123 ? 1.602 1.712 4.858 1.00 83.06 123 THR A O 1
ATOM 948 N N . GLY A 1 124 ? 3.818 1.626 5.213 1.00 82.56 124 GLY A N 1
ATOM 949 C CA . GLY A 1 124 ? 3.947 2.891 5.926 1.00 82.56 124 GLY A CA 1
ATOM 950 C C . GLY A 1 124 ? 4.527 4.010 5.053 1.00 82.56 124 GLY A C 1
ATOM 951 O O . GLY A 1 124 ? 4.894 3.778 3.898 1.00 82.56 124 GLY A O 1
ATOM 952 N N . PRO A 1 125 ? 4.701 5.218 5.621 1.00 82.38 125 PRO A N 1
ATOM 953 C CA . PRO A 1 125 ? 5.169 6.400 4.888 1.00 82.38 125 PRO A CA 1
ATOM 954 C C . PRO A 1 125 ? 6.489 6.197 4.133 1.00 82.38 125 PRO A C 1
ATOM 956 O O . PRO A 1 125 ? 6.649 6.687 3.020 1.00 82.38 125 PRO A O 1
ATOM 959 N N . SER A 1 126 ? 7.435 5.447 4.709 1.00 86.56 126 SER A N 1
ATOM 960 C CA . SER A 1 126 ? 8.735 5.177 4.082 1.00 86.56 126 SER A CA 1
ATOM 961 C C . SER A 1 126 ? 8.626 4.320 2.824 1.00 86.56 126 SER A C 1
ATOM 963 O O . SER A 1 126 ? 9.364 4.556 1.872 1.00 86.56 126 SER A O 1
ATOM 965 N N . LEU A 1 127 ? 7.731 3.332 2.816 1.00 89.94 127 LEU A N 1
ATOM 966 C CA . LEU A 1 127 ? 7.502 2.479 1.652 1.00 89.94 127 LEU A CA 1
ATOM 967 C C . LEU A 1 127 ? 6.704 3.231 0.583 1.00 89.94 127 LEU A C 1
ATOM 969 O O . LEU A 1 127 ? 7.032 3.154 -0.594 1.00 89.94 127 LEU A O 1
ATOM 973 N N . LEU A 1 128 ? 5.720 4.034 0.987 1.00 88.19 128 LEU A N 1
ATOM 974 C CA . LEU A 1 128 ? 4.986 4.902 0.064 1.00 88.19 128 LEU A CA 1
ATOM 975 C C . LEU A 1 128 ? 5.915 5.898 -0.639 1.00 88.19 128 LEU A C 1
ATOM 977 O O . LEU A 1 128 ? 5.847 6.036 -1.856 1.00 88.19 128 LEU A O 1
ATOM 981 N N . GLY A 1 129 ? 6.848 6.509 0.095 1.00 87.06 129 GLY A N 1
ATOM 982 C CA . GLY A 1 129 ? 7.863 7.382 -0.497 1.00 87.06 129 GLY A CA 1
ATOM 983 C C . GLY A 1 129 ? 8.797 6.658 -1.473 1.00 87.06 129 GLY A C 1
ATOM 984 O O . GLY A 1 129 ? 9.197 7.239 -2.479 1.00 87.06 129 GLY A O 1
ATOM 985 N N . ALA A 1 130 ? 9.119 5.385 -1.219 1.00 89.56 130 ALA A N 1
ATOM 986 C CA . ALA A 1 130 ? 9.902 4.565 -2.145 1.00 89.56 130 ALA A CA 1
ATOM 987 C C . ALA A 1 130 ? 9.123 4.237 -3.427 1.00 89.56 130 ALA A C 1
ATOM 989 O O . ALA A 1 130 ? 9.661 4.382 -4.521 1.00 89.56 130 ALA A O 1
ATOM 990 N N . VAL A 1 131 ? 7.846 3.870 -3.292 1.00 90.62 131 VAL A N 1
ATOM 991 C CA . VAL A 1 131 ? 6.924 3.640 -4.415 1.00 90.62 131 VAL A CA 1
ATOM 992 C C . VAL A 1 131 ? 6.798 4.897 -5.283 1.00 90.62 131 VAL A C 1
ATOM 994 O O . VAL A 1 131 ? 6.785 4.808 -6.503 1.00 90.62 131 VAL A O 1
ATOM 997 N N . GLN A 1 132 ? 6.773 6.079 -4.674 1.00 86.69 132 GLN A N 1
ATOM 998 C CA . GLN A 1 132 ? 6.646 7.364 -5.369 1.00 86.69 132 GLN A CA 1
ATOM 999 C C . GLN A 1 132 ? 7.955 7.910 -5.945 1.00 86.69 132 GLN A C 1
ATOM 1001 O O . GLN A 1 132 ? 7.957 8.997 -6.517 1.00 86.69 132 GLN A O 1
ATOM 1006 N N . SER A 1 133 ? 9.073 7.201 -5.789 1.00 88.00 133 SER A N 1
ATOM 1007 C CA . SER A 1 133 ? 10.383 7.653 -6.247 1.00 88.00 133 SER A CA 1
ATOM 1008 C C . SER A 1 133 ? 10.797 6.884 -7.501 1.00 88.00 133 SER A C 1
ATOM 1010 O O . SER A 1 133 ? 11.288 5.757 -7.382 1.00 88.00 133 SER A O 1
ATOM 1012 N N . PRO A 1 134 ? 10.686 7.481 -8.707 1.00 84.50 134 PRO A N 1
ATOM 1013 C CA . PRO A 1 134 ? 11.140 6.830 -9.928 1.00 84.50 134 PRO A CA 1
ATOM 1014 C C . PRO A 1 134 ? 12.603 6.404 -9.846 1.00 84.50 134 PRO A C 1
ATOM 1016 O O . PRO A 1 134 ? 12.925 5.295 -10.230 1.00 84.50 134 PRO A O 1
ATOM 1019 N N . GLY A 1 135 ? 13.479 7.227 -9.259 1.00 86.75 135 GLY A N 1
ATOM 1020 C CA . GLY A 1 135 ? 14.895 6.881 -9.109 1.00 86.75 135 GLY A CA 1
ATOM 1021 C C . GLY A 1 135 ? 15.163 5.722 -8.142 1.00 86.75 135 GLY A C 1
ATOM 1022 O O . GLY A 1 135 ? 16.185 5.056 -8.266 1.00 86.75 135 GLY A O 1
ATOM 1023 N N . TYR A 1 136 ? 14.269 5.469 -7.178 1.00 90.56 136 TYR A N 1
ATOM 1024 C CA . TYR A 1 136 ? 14.360 4.269 -6.344 1.00 90.56 136 TYR A CA 1
ATOM 1025 C C . TYR A 1 136 ? 13.868 3.039 -7.109 1.00 90.56 136 TYR A C 1
ATOM 1027 O O . TYR A 1 136 ? 14.553 2.018 -7.125 1.00 90.56 136 TYR A O 1
ATOM 1035 N N . LEU A 1 137 ? 12.705 3.151 -7.758 1.00 90.69 137 LEU A N 1
ATOM 1036 C CA . LEU A 1 137 ? 12.097 2.059 -8.515 1.00 90.69 137 LEU A CA 1
ATOM 1037 C C . LEU A 1 137 ? 12.899 1.667 -9.759 1.00 90.69 137 LEU A C 1
ATOM 1039 O O . LEU A 1 137 ? 12.890 0.498 -10.114 1.00 90.69 137 LEU A O 1
ATOM 1043 N N . ASP A 1 138 ? 13.642 2.589 -10.368 1.00 89.81 138 ASP A N 1
ATOM 1044 C CA . ASP A 1 138 ? 14.510 2.340 -11.527 1.00 89.81 138 ASP A CA 1
ATOM 1045 C C . ASP A 1 138 ? 15.765 1.515 -11.183 1.00 89.81 138 ASP A C 1
ATOM 1047 O O . ASP A 1 138 ? 16.565 1.168 -12.046 1.00 89.81 138 ASP A O 1
ATOM 1051 N N . ASN A 1 139 ? 15.972 1.173 -9.907 1.00 89.62 139 ASN A N 1
ATOM 1052 C CA . ASN A 1 139 ? 17.095 0.343 -9.501 1.00 89.62 139 ASN A CA 1
ATOM 1053 C C . ASN A 1 139 ? 16.961 -1.086 -10.075 1.00 89.62 139 ASN A C 1
ATOM 1055 O O . ASN A 1 139 ? 16.106 -1.846 -9.604 1.00 89.62 139 ASN A O 1
ATOM 1059 N N . PRO A 1 140 ? 17.866 -1.529 -10.974 1.00 87.00 140 PRO A N 1
ATOM 1060 C CA . PRO A 1 140 ? 17.760 -2.838 -11.623 1.00 87.00 140 PRO A CA 1
ATOM 1061 C C . PRO A 1 140 ? 17.839 -4.020 -10.650 1.00 87.00 140 PRO A C 1
ATOM 1063 O O . PRO A 1 140 ? 17.426 -5.127 -10.983 1.00 87.00 140 PRO A O 1
ATOM 1066 N N . HIS A 1 141 ? 18.368 -3.816 -9.438 1.00 88.19 141 HIS A N 1
ATOM 1067 C CA . HIS A 1 141 ? 18.405 -4.850 -8.400 1.00 88.19 141 HIS A CA 1
ATOM 1068 C C . HIS A 1 141 ? 17.029 -5.168 -7.806 1.00 88.19 141 HIS A C 1
ATOM 1070 O O . HIS A 1 141 ? 16.865 -6.229 -7.206 1.00 88.19 141 HIS A O 1
ATOM 1076 N N . LEU A 1 142 ? 16.063 -4.259 -7.952 1.00 89.12 142 LEU A N 1
ATOM 1077 C CA . LEU A 1 142 ? 14.682 -4.468 -7.524 1.00 89.12 142 LEU A CA 1
ATOM 1078 C C . LEU A 1 142 ? 13.831 -5.130 -8.616 1.00 89.12 142 LEU A C 1
ATOM 1080 O O . LEU A 1 142 ? 12.742 -5.630 -8.331 1.00 89.12 142 LEU A O 1
ATOM 1084 N N . HIS A 1 143 ? 14.313 -5.117 -9.861 1.00 91.88 143 HIS A N 1
ATOM 1085 C CA . HIS A 1 143 ? 13.575 -5.585 -11.025 1.00 91.88 143 HIS A CA 1
ATOM 1086 C C . HIS A 1 143 ? 13.646 -7.100 -11.148 1.00 91.88 143 HIS A C 1
ATOM 1088 O O . HIS A 1 143 ? 14.698 -7.726 -10.999 1.00 91.88 143 HIS A O 1
ATOM 1094 N N . ARG A 1 144 ? 12.517 -7.696 -11.513 1.00 90.69 144 ARG A N 1
ATOM 1095 C CA . ARG A 1 144 ? 12.439 -9.087 -11.951 1.00 90.69 144 ARG A CA 1
ATOM 1096 C C . ARG A 1 144 ? 11.645 -9.183 -13.255 1.00 90.69 144 ARG A C 1
ATOM 1098 O O . ARG A 1 144 ? 10.794 -8.325 -13.510 1.00 90.69 144 ARG A O 1
ATOM 1105 N N . PRO A 1 145 ? 11.882 -10.235 -14.061 1.00 86.38 145 PRO A N 1
ATOM 1106 C CA . PRO A 1 145 ? 11.090 -10.489 -15.257 1.00 86.38 145 PRO A CA 1
ATOM 1107 C C . PRO A 1 145 ? 9.595 -10.516 -14.933 1.00 86.38 145 PRO A C 1
ATOM 1109 O O . PRO A 1 145 ? 9.192 -11.125 -13.937 1.00 86.38 145 PRO A O 1
ATOM 1112 N N . SER A 1 146 ? 8.793 -9.861 -15.772 1.00 88.6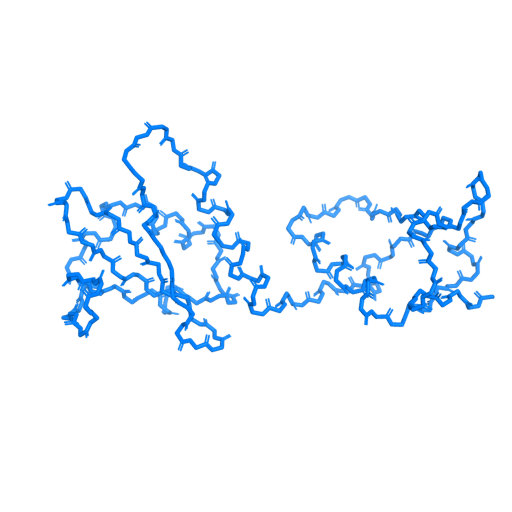2 146 SER A N 1
ATOM 1113 C CA . SER A 1 146 ? 7.340 -9.869 -15.639 1.00 88.62 146 SER A CA 1
ATOM 1114 C C . SER A 1 146 ? 6.722 -11.074 -16.341 1.00 88.62 146 SER A C 1
ATOM 1116 O O . SER A 1 146 ? 7.034 -11.374 -17.492 1.00 88.62 146 SER A O 1
ATOM 1118 N N . ASP A 1 147 ? 5.833 -11.763 -15.633 1.00 88.56 147 ASP A N 1
ATOM 1119 C CA . ASP A 1 147 ? 4.862 -12.716 -16.172 1.00 88.56 147 ASP A CA 1
ATOM 1120 C C . ASP A 1 147 ? 3.439 -12.121 -16.228 1.00 88.56 147 ASP A C 1
ATOM 1122 O O . ASP A 1 147 ? 2.488 -12.803 -16.615 1.00 88.56 147 ASP A O 1
ATOM 1126 N N . ASP A 1 148 ? 3.290 -10.849 -15.848 1.00 89.62 148 ASP A N 1
ATOM 1127 C CA . ASP A 1 148 ? 2.027 -10.124 -15.781 1.00 89.62 148 ASP A CA 1
ATOM 1128 C C . ASP A 1 148 ? 1.775 -9.391 -17.111 1.00 89.62 148 ASP A C 1
ATOM 1130 O O . ASP A 1 148 ? 2.585 -8.549 -17.495 1.00 89.62 148 ASP A O 1
ATOM 1134 N N . PRO A 1 149 ? 0.659 -9.650 -17.821 1.00 90.62 149 PRO A N 1
ATOM 1135 C CA . PRO A 1 149 ? 0.367 -8.987 -19.093 1.00 90.62 149 PRO A CA 1
ATOM 1136 C C . PRO A 1 149 ? 0.119 -7.475 -18.960 1.00 90.62 149 PRO A C 1
ATOM 1138 O O . PRO A 1 149 ? 0.004 -6.792 -19.977 1.00 90.62 149 PRO A O 1
ATOM 1141 N N . HIS A 1 150 ? -0.008 -6.960 -17.735 1.00 89.62 150 HIS A N 1
ATOM 1142 C CA . HIS A 1 150 ? -0.231 -5.547 -17.440 1.00 89.62 150 HIS A CA 1
ATOM 1143 C C . HIS A 1 150 ? 1.022 -4.817 -16.949 1.00 89.62 150 HIS A C 1
ATOM 1145 O O . HIS A 1 150 ? 0.932 -3.624 -16.676 1.00 89.62 150 HIS A O 1
ATOM 1151 N N . ALA A 1 151 ? 2.161 -5.500 -16.811 1.00 93.06 151 ALA A N 1
ATOM 1152 C CA . ALA A 1 151 ? 3.414 -4.890 -16.383 1.00 93.06 151 ALA A CA 1
ATOM 1153 C C . ALA A 1 151 ? 4.575 -5.355 -17.262 1.00 93.06 151 ALA A C 1
ATOM 1155 O O . ALA A 1 151 ? 4.752 -6.550 -17.489 1.00 93.06 151 ALA A O 1
ATOM 1156 N N . ASP A 1 152 ? 5.408 -4.418 -17.696 1.00 92.44 152 ASP A N 1
ATOM 1157 C CA . ASP A 1 152 ? 6.639 -4.707 -18.431 1.00 92.44 152 ASP A CA 1
ATOM 1158 C C . ASP A 1 152 ? 7.729 -5.222 -17.477 1.00 92.44 152 ASP A C 1
ATOM 1160 O O . ASP A 1 152 ? 8.475 -6.152 -17.794 1.00 92.44 152 ASP A O 1
ATOM 1164 N N . VAL A 1 153 ? 7.763 -4.674 -16.257 1.00 93.31 153 VAL A N 1
ATOM 1165 C CA . VAL A 1 153 ? 8.720 -5.032 -15.203 1.00 93.31 153 VAL A CA 1
ATOM 1166 C C . VAL A 1 153 ? 7.989 -5.225 -13.883 1.00 93.31 153 VAL A C 1
ATOM 1168 O O . VAL A 1 153 ? 7.066 -4.481 -13.552 1.00 93.31 153 VAL A O 1
ATOM 1171 N N . LEU A 1 154 ? 8.414 -6.214 -13.096 1.00 94.62 154 LEU A N 1
ATOM 1172 C CA . LEU A 1 154 ? 7.922 -6.394 -11.735 1.00 94.62 154 LEU A CA 1
ATOM 1173 C C . LEU A 1 154 ? 8.965 -5.945 -10.718 1.00 94.62 154 LEU A C 1
ATOM 1175 O O . LEU A 1 154 ? 10.152 -6.229 -10.861 1.00 94.62 154 LEU A O 1
ATOM 1179 N N . ILE A 1 155 ? 8.490 -5.307 -9.655 1.00 95.06 155 ILE A N 1
ATOM 1180 C CA . ILE A 1 155 ? 9.287 -4.841 -8.525 1.00 95.06 155 ILE A CA 1
ATOM 1181 C C . ILE A 1 155 ? 8.681 -5.430 -7.255 1.00 95.06 155 ILE A C 1
ATOM 1183 O O . ILE A 1 155 ? 7.479 -5.312 -7.023 1.00 95.06 155 ILE A O 1
ATOM 1187 N N . ASP A 1 156 ? 9.494 -6.093 -6.438 1.00 92.38 156 ASP A N 1
ATOM 1188 C CA . ASP A 1 156 ? 9.033 -6.722 -5.200 1.00 92.38 156 ASP A CA 1
ATOM 1189 C C . ASP A 1 156 ? 9.521 -5.941 -3.978 1.00 92.38 156 ASP A C 1
ATOM 1191 O O . ASP A 1 156 ? 10.701 -5.986 -3.635 1.00 92.38 156 ASP A O 1
ATOM 1195 N N . LEU A 1 157 ? 8.608 -5.221 -3.322 1.00 92.94 157 LEU A N 1
ATOM 1196 C CA . LEU A 1 157 ? 8.871 -4.474 -2.089 1.00 92.94 157 LEU A CA 1
ATOM 1197 C C . LEU A 1 157 ? 8.252 -5.164 -0.867 1.00 92.94 157 LEU A C 1
ATOM 1199 O O . LEU A 1 157 ? 8.060 -4.537 0.175 1.00 92.94 157 LEU A O 1
ATOM 1203 N N . THR A 1 158 ? 7.918 -6.456 -0.961 1.00 88.81 158 THR A N 1
ATOM 1204 C CA . THR A 1 158 ? 7.328 -7.189 0.169 1.00 88.81 158 THR A CA 1
ATOM 1205 C C . THR A 1 158 ? 8.268 -7.292 1.369 1.00 88.81 158 THR A C 1
ATOM 1207 O O . THR A 1 158 ? 7.783 -7.316 2.498 1.00 88.81 158 THR A O 1
ATOM 1210 N N . GLU A 1 159 ? 9.582 -7.248 1.153 1.00 85.81 159 GLU A N 1
ATOM 1211 C CA . GLU A 1 159 ? 10.627 -7.301 2.191 1.00 85.81 159 GLU A CA 1
ATOM 1212 C C . GLU A 1 159 ? 11.266 -5.929 2.501 1.00 85.81 159 GLU A C 1
ATOM 1214 O O . GLU A 1 159 ? 12.350 -5.880 3.081 1.00 85.81 159 GLU A O 1
ATOM 1219 N N . TYR A 1 160 ? 10.620 -4.828 2.094 1.00 81.38 160 TYR A N 1
ATOM 1220 C CA . TYR A 1 160 ? 11.086 -3.455 2.341 1.00 81.38 160 TYR A CA 1
ATOM 1221 C C . TYR A 1 160 ? 11.177 -3.098 3.833 1.00 81.38 160 TYR A C 1
ATOM 1223 O O . TYR A 1 160 ? 10.232 -3.436 4.591 1.00 81.38 160 TYR A O 1
#

pLDDT: mean 74.96, std 15.22, range [34.0, 95.25]

Radius of gyration: 20.8 Å; chains: 1; bounding box: 51×30×54 Å

Secondary structure (DSSP, 8-state):
-----SSS--TTSEEEEPPTT--GGGHHHHHHHHHHS-----TTTEEEETTEEEEE--TTTSPPPPPPHHHHHHHHHHHHHHT--SSS-SEEEEEEEETTEEEEEEE-TTSPEEEEEEEGGG--HHHHHHHT-HHHHT-TTTEEE---TT-SEEEE-TT-

Sequence (160 aa):
MAVHCGEGTEGIDFLYELPFGMVPAAVPGVLAQVVNGLQLYSSSEVKEVMGMHHVRLDGEKMPPVPLGQEAQAVEVLRQLAEVYDEGEPFLLGFLMRSASTLRLYINSPEREVWGVDVPLPRTGPSLLGAVQSPGYLDNPHLHRPSDDPHADVLIDLTEY

Foldseek 3Di:
DFDFQEPDDDPPQEDEDEDPPDDPVLVVQVVCCSNVHGDGDDPVQWDQDPNHTYGYDDCVVCPRDPDQQVVLVVVLVVVLVVPDDPDPDQFPDWDDPDRFWIWTFGQAPVRFTETEIEGSVPPDPVNSVLSVDNVNVVPCVQWDCDPDPRGRTYGYPHVD

Organism: NCBI:txid1355015